Protein AF-A0A0J8G5U0-F1 (afdb_monomer)

Secondary structure (DSSP, 8-state):
-EEEEEE--SSSPPPHHHHHTT--S--EEEEEEPPPPTHHHHS-TTT-HHHHHHHHHHHHHHHHHHHHHHHHHHH---

Sequence (78 aa):
MLDVTVVYPQQTIPGFWDLISGAVPKVIIDIRTRELDPALWQGDYENDPAFRQTVQNWVNQLWKEKDARIDELRAERP

Radius of gyration: 17.19 Å; Cα contacts (8 Å, |Δi|>4): 52; chains: 1; bounding box: 42×19×42 Å

pLDDT: mean 72.27, std 7.94, range [47.72, 85.5]

Structure (mmCIF, N/CA/C/O backbone):
data_AF-A0A0J8G5U0-F1
#
_entry.id   AF-A0A0J8G5U0-F1
#
loop_
_atom_site.group_PDB
_atom_site.id
_atom_site.type_symbol
_atom_site.label_atom_id
_atom_site.label_alt_id
_atom_site.label_comp_id
_atom_site.label_asym_id
_atom_site.label_entity_id
_atom_site.label_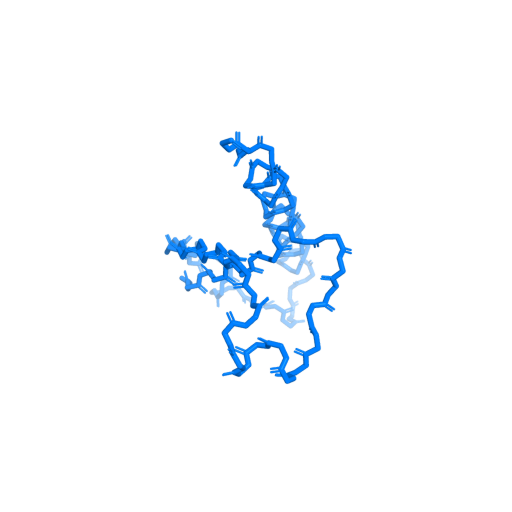seq_id
_atom_site.pdbx_PDB_ins_code
_atom_site.Cartn_x
_atom_site.Cartn_y
_atom_site.Cartn_z
_atom_site.occupancy
_atom_site.B_iso_or_equiv
_atom_site.auth_seq_id
_atom_site.auth_comp_id
_atom_site.auth_asym_id
_atom_site.auth_atom_id
_atom_site.pdbx_PDB_model_num
ATOM 1 N N . MET A 1 1 ? -0.901 -13.321 -8.177 1.00 66.44 1 MET A N 1
ATOM 2 C CA . MET A 1 1 ? -0.349 -12.887 -6.873 1.00 66.44 1 MET A CA 1
ATOM 3 C C . MET A 1 1 ? -1.486 -12.792 -5.870 1.00 66.44 1 MET A C 1
ATOM 5 O O . MET A 1 1 ? -2.539 -12.270 -6.225 1.00 66.44 1 MET A O 1
ATOM 9 N N . LEU A 1 2 ? -1.295 -13.313 -4.655 1.00 72.25 2 LEU A N 1
ATOM 10 C CA . LEU A 1 2 ? -2.259 -13.144 -3.566 1.00 72.25 2 LEU A CA 1
ATOM 11 C C . LEU A 1 2 ? -1.920 -11.858 -2.809 1.00 72.25 2 LEU A C 1
ATOM 13 O O . LEU A 1 2 ? -0.820 -11.729 -2.276 1.00 72.25 2 LEU A O 1
ATOM 17 N N . ASP A 1 3 ? -2.848 -10.910 -2.801 1.00 72.56 3 ASP A N 1
ATOM 18 C CA . ASP A 1 3 ? -2.722 -9.638 -2.107 1.00 72.56 3 ASP A CA 1
ATOM 19 C C . ASP A 1 3 ? -3.661 -9.640 -0.896 1.00 72.56 3 ASP A C 1
ATOM 21 O O . ASP A 1 3 ? -4.882 -9.696 -1.046 1.00 72.56 3 ASP A O 1
ATOM 25 N N . VAL A 1 4 ? -3.089 -9.642 0.307 1.00 73.50 4 VAL A N 1
ATOM 26 C CA . VAL A 1 4 ? -3.844 -9.664 1.564 1.00 73.50 4 VAL A CA 1
ATOM 27 C C . VAL A 1 4 ? -3.607 -8.345 2.281 1.00 73.50 4 VAL A C 1
ATOM 29 O O . VAL A 1 4 ? -2.488 -8.058 2.706 1.00 73.50 4 VAL A O 1
ATOM 32 N N . THR A 1 5 ? -4.663 -7.548 2.425 1.00 74.62 5 THR A N 1
ATOM 33 C CA . THR A 1 5 ? -4.631 -6.291 3.178 1.00 74.62 5 THR A CA 1
ATOM 34 C C . THR A 1 5 ? -5.433 -6.465 4.460 1.00 74.62 5 THR A C 1
ATOM 36 O O . THR A 1 5 ? -6.635 -6.726 4.429 1.00 74.62 5 THR A O 1
ATOM 39 N N . VAL A 1 6 ? -4.756 -6.337 5.601 1.00 72.31 6 VAL A N 1
ATOM 40 C CA . VAL A 1 6 ? -5.377 -6.416 6.929 1.00 72.31 6 VAL A CA 1
ATOM 41 C C . VAL A 1 6 ? -5.454 -5.009 7.500 1.00 72.31 6 VAL A C 1
ATOM 43 O O . VAL A 1 6 ? -4.426 -4.380 7.747 1.00 72.31 6 VAL A O 1
ATOM 46 N N . VAL A 1 7 ? -6.673 -4.511 7.703 1.00 73.38 7 VAL A N 1
ATOM 47 C CA . VAL A 1 7 ? -6.924 -3.170 8.237 1.00 73.38 7 VAL A CA 1
ATOM 48 C C . VAL A 1 7 ? -7.512 -3.278 9.637 1.00 73.38 7 VAL A C 1
ATOM 50 O O . VAL A 1 7 ? -8.560 -3.893 9.853 1.00 73.38 7 VAL A O 1
ATOM 53 N N . TYR A 1 8 ? -6.848 -2.615 10.581 1.00 75.00 8 TYR A N 1
ATOM 54 C CA . TYR A 1 8 ? -7.366 -2.351 11.918 1.00 75.00 8 TYR A CA 1
ATOM 55 C C . TYR A 1 8 ? -7.967 -0.935 11.919 1.00 75.00 8 TYR A C 1
ATOM 57 O O . TYR A 1 8 ? -7.217 0.038 11.884 1.00 75.00 8 TYR A O 1
ATOM 65 N N . PRO A 1 9 ? -9.304 -0.781 11.912 1.00 64.94 9 PRO A N 1
ATOM 66 C CA . PRO A 1 9 ? -9.966 0.524 11.824 1.00 64.94 9 PRO A CA 1
ATOM 67 C C . PRO A 1 9 ? -9.889 1.350 13.122 1.00 64.94 9 PRO A C 1
ATOM 69 O O . PRO A 1 9 ? -10.415 2.460 13.179 1.00 64.94 9 PRO A O 1
ATOM 72 N N . GLN A 1 10 ? -9.274 0.820 14.182 1.00 67.50 10 GLN A N 1
ATOM 73 C CA . GLN A 1 10 ? -9.090 1.530 15.448 1.00 67.50 10 GLN A CA 1
ATOM 74 C C . GLN A 1 10 ? -7.935 2.533 15.345 1.00 67.50 10 GLN A C 1
ATOM 76 O O . GLN A 1 10 ? -6.935 2.275 14.682 1.00 67.50 10 GLN A O 1
ATOM 81 N N . GLN A 1 11 ? -8.075 3.684 16.010 1.00 59.56 11 GLN A N 1
ATOM 82 C CA . GLN A 1 11 ? -7.039 4.729 16.031 1.00 59.56 11 GLN A CA 1
ATOM 83 C C . GLN A 1 11 ? -5.765 4.278 16.759 1.00 59.56 11 GLN A C 1
ATOM 85 O O . GLN A 1 11 ? -4.674 4.755 16.455 1.00 59.56 11 GLN A O 1
ATOM 90 N N . THR A 1 12 ? -5.900 3.350 17.705 1.00 63.06 12 THR A N 1
ATOM 91 C CA . THR A 1 12 ? -4.795 2.712 18.418 1.00 63.06 12 THR A CA 1
ATOM 92 C C . THR A 1 12 ? -4.508 1.342 17.830 1.00 63.06 12 THR A C 1
ATOM 94 O O . THR A 1 12 ? -5.415 0.528 17.650 1.00 63.06 12 THR A O 1
ATOM 97 N N . ILE A 1 13 ? -3.229 1.081 17.556 1.00 64.19 13 ILE A N 1
ATOM 98 C CA . ILE A 1 13 ? -2.751 -0.246 17.173 1.00 64.19 13 ILE A CA 1
ATOM 99 C C . ILE A 1 13 ? -2.998 -1.169 18.377 1.00 64.19 13 ILE A C 1
ATOM 101 O O . ILE A 1 13 ? -2.469 -0.878 19.453 1.00 64.19 13 ILE A O 1
ATOM 105 N N . PRO A 1 14 ? -3.811 -2.231 18.240 1.00 63.78 14 PRO A N 1
ATOM 106 C CA . PRO A 1 14 ? -4.087 -3.127 19.353 1.00 63.78 14 PRO A CA 1
ATOM 107 C C . PRO A 1 14 ? -2.799 -3.820 19.802 1.00 63.78 14 PRO A C 1
ATOM 109 O O . PRO A 1 14 ? -1.966 -4.209 18.977 1.00 63.78 14 PRO A O 1
ATOM 112 N N . GLY A 1 15 ? -2.628 -3.975 21.114 1.00 68.19 15 GLY A N 1
ATOM 113 C CA . GLY A 1 15 ? -1.525 -4.758 21.651 1.00 68.19 15 GLY A CA 1
ATOM 114 C C . GLY A 1 15 ? -1.656 -6.230 21.251 1.00 68.19 15 GLY A C 1
ATOM 115 O O . GLY A 1 15 ? -2.743 -6.721 20.946 1.00 68.19 15 GLY A O 1
ATOM 116 N N . PHE A 1 16 ? -0.549 -6.977 21.302 1.00 68.62 16 PHE A N 1
ATOM 117 C CA . PHE A 1 16 ? -0.550 -8.426 21.041 1.00 68.62 16 PHE A CA 1
ATOM 118 C C . PHE A 1 16 ? -1.598 -9.175 21.886 1.00 68.62 16 PHE A C 1
ATOM 120 O O . PHE A 1 16 ? -2.295 -10.059 21.392 1.00 68.62 16 PHE A O 1
ATOM 127 N N . TRP A 1 17 ? -1.751 -8.778 23.151 1.00 66.19 17 TRP A N 1
ATOM 128 C CA . TRP A 1 17 ? -2.742 -9.355 24.058 1.00 66.19 17 TRP A CA 1
ATOM 129 C C . TRP A 1 17 ? -4.187 -8.992 23.696 1.00 66.19 17 TRP A C 1
ATOM 131 O O . TRP A 1 17 ? -5.074 -9.824 23.886 1.00 66.19 17 TRP A O 1
ATOM 141 N N . ASP A 1 18 ? -4.437 -7.817 23.116 1.00 65.88 18 ASP A N 1
ATOM 142 C CA . ASP A 1 18 ? -5.780 -7.405 22.681 1.00 65.88 18 ASP A CA 1
ATOM 143 C C . ASP A 1 18 ? -6.253 -8.241 21.483 1.00 65.88 18 ASP A C 1
ATOM 145 O O . ASP A 1 18 ? -7.423 -8.618 21.399 1.00 65.88 18 ASP A O 1
ATOM 149 N N . LEU A 1 19 ? -5.323 -8.598 20.588 1.00 67.94 19 LEU A N 1
ATOM 150 C CA . LEU A 1 19 ? -5.580 -9.475 19.442 1.00 67.94 19 LEU A CA 1
ATOM 151 C C . LEU A 1 19 ? -6.000 -10.887 19.869 1.00 67.94 19 LEU A C 1
ATOM 153 O O . LEU A 1 19 ? -6.952 -11.432 19.317 1.00 67.94 19 LEU A O 1
ATOM 157 N N . ILE A 1 20 ? -5.314 -11.476 20.853 1.00 71.69 20 ILE A N 1
ATOM 158 C CA . ILE A 1 20 ? -5.580 -12.858 21.294 1.00 71.69 20 ILE A CA 1
ATOM 159 C C . ILE A 1 20 ? -6.798 -12.936 22.224 1.00 71.69 20 ILE A C 1
ATOM 161 O O . ILE A 1 20 ? -7.514 -13.934 22.218 1.00 71.69 20 ILE A O 1
ATOM 165 N N . SER A 1 21 ? -7.064 -11.886 23.002 1.00 70.75 21 SER A N 1
ATOM 166 C CA . SER A 1 21 ? -8.202 -11.839 23.932 1.00 70.75 21 SER A CA 1
ATOM 167 C 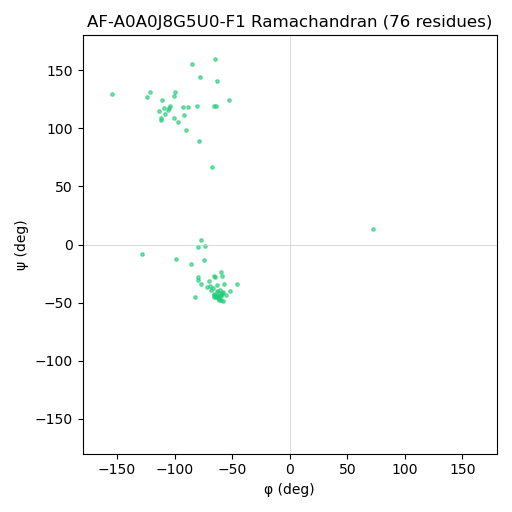C . SER A 1 21 ? -9.546 -11.517 23.265 1.00 70.75 21 SER A C 1
ATOM 169 O O . SER A 1 21 ? -10.570 -11.500 23.944 1.00 70.75 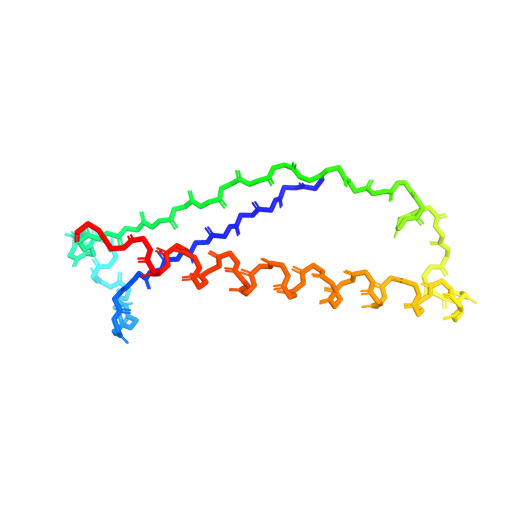21 SER A O 1
ATOM 171 N N . GLY A 1 22 ? -9.569 -11.271 21.948 1.00 63.81 22 GLY A N 1
ATOM 172 C CA . GLY A 1 22 ? -10.785 -10.875 21.229 1.00 63.81 22 GLY A CA 1
ATOM 173 C C . GLY A 1 22 ? -11.234 -9.440 21.531 1.00 63.81 22 GLY A C 1
ATOM 174 O O . GLY A 1 22 ? -12.344 -9.059 21.172 1.00 63.81 22 GLY A O 1
ATOM 175 N N . ALA A 1 23 ? -10.374 -8.631 22.160 1.00 63.56 23 ALA A N 1
ATOM 176 C CA . ALA A 1 23 ? -10.636 -7.232 22.493 1.00 63.56 23 ALA A CA 1
ATOM 177 C C . ALA A 1 23 ? -10.504 -6.283 21.285 1.00 63.56 23 ALA A C 1
ATOM 179 O O . ALA A 1 23 ? -10.645 -5.072 21.432 1.00 63.56 23 ALA A O 1
ATOM 180 N N . VAL A 1 24 ? -10.253 -6.814 20.081 1.00 64.12 24 VAL A N 1
ATOM 181 C CA . VAL A 1 24 ? -10.256 -6.058 18.823 1.00 64.12 24 VAL A CA 1
ATOM 182 C C . VAL A 1 24 ? -11.673 -6.085 18.229 1.00 64.12 24 VAL A C 1
ATOM 184 O O . VAL A 1 24 ? -12.029 -7.058 17.568 1.00 64.12 24 VAL A O 1
ATOM 187 N N . PRO A 1 25 ? -12.496 -5.031 18.410 1.00 64.94 25 PRO A N 1
ATOM 188 C CA . PRO A 1 25 ? -13.906 -5.026 18.001 1.00 64.94 25 PRO A CA 1
ATOM 189 C C . PRO A 1 25 ? -14.162 -5.243 16.505 1.00 64.94 25 PRO A C 1
ATOM 191 O O . PRO A 1 25 ? -15.261 -5.648 16.131 1.00 64.94 25 PRO A O 1
ATOM 194 N N . LYS A 1 26 ? -13.193 -4.943 15.630 1.00 66.88 26 LYS A N 1
ATOM 195 C CA . LYS A 1 26 ? -13.346 -5.105 14.178 1.00 66.88 26 LYS A CA 1
ATOM 196 C C . LYS A 1 26 ? -11.988 -5.298 13.511 1.00 66.88 26 LYS A C 1
ATOM 198 O O . LYS A 1 26 ? -11.085 -4.490 13.721 1.00 66.88 26 LYS A O 1
ATOM 203 N N . VAL A 1 27 ? -11.874 -6.331 12.682 1.00 71.38 27 VAL A N 1
ATOM 204 C CA . VAL A 1 27 ? -10.746 -6.560 11.767 1.00 71.38 27 VAL A CA 1
ATOM 205 C C . VAL A 1 27 ? -11.324 -6.677 10.366 1.00 71.38 27 VAL A C 1
ATOM 207 O O . VAL A 1 27 ? -12.252 -7.453 10.147 1.00 71.38 27 VAL A O 1
ATOM 210 N N . ILE A 1 28 ? -10.807 -5.887 9.430 1.00 74.81 28 ILE A N 1
ATOM 211 C CA . ILE A 1 28 ? -11.213 -5.945 8.027 1.00 74.81 28 ILE A CA 1
ATOM 212 C C . ILE A 1 28 ? -10.094 -6.654 7.270 1.00 74.81 28 ILE A C 1
ATOM 214 O O . ILE A 1 28 ? -8.955 -6.190 7.266 1.00 74.81 28 ILE A O 1
ATOM 218 N N . ILE A 1 29 ? -10.416 -7.791 6.656 1.00 74.44 29 ILE A N 1
ATOM 219 C CA . ILE A 1 29 ? -9.482 -8.555 5.829 1.00 74.44 29 ILE A CA 1
ATOM 220 C C . ILE A 1 29 ? -9.974 -8.447 4.387 1.00 74.44 29 ILE A C 1
ATOM 222 O O . ILE A 1 29 ? -11.007 -9.015 4.041 1.00 74.44 29 ILE A O 1
ATOM 226 N N . ASP A 1 30 ? -9.249 -7.698 3.560 1.00 74.69 30 ASP A N 1
ATOM 227 C CA . ASP A 1 30 ? -9.511 -7.578 2.124 1.00 74.69 30 ASP A CA 1
ATOM 228 C C . ASP A 1 30 ? -8.507 -8.488 1.398 1.00 74.69 30 ASP A C 1
ATOM 230 O O . ASP A 1 30 ? -7.293 -8.256 1.418 1.00 74.69 30 ASP A O 1
ATOM 234 N N . ILE A 1 31 ? -9.013 -9.596 0.849 1.00 75.69 31 ILE A N 1
ATOM 235 C CA . ILE A 1 31 ? -8.225 -10.582 0.103 1.00 75.69 31 ILE A CA 1
ATOM 236 C C . ILE A 1 31 ? -8.526 -10.387 -1.377 1.00 75.69 31 ILE A C 1
ATOM 238 O O . ILE A 1 31 ? -9.655 -10.601 -1.821 1.00 75.69 31 ILE A O 1
ATOM 242 N N . ARG A 1 32 ? -7.504 -10.027 -2.154 1.00 74.31 32 ARG A N 1
ATOM 243 C CA . ARG A 1 32 ? -7.611 -9.857 -3.603 1.00 74.31 32 ARG A CA 1
ATOM 244 C C . ARG A 1 32 ? -6.649 -10.786 -4.309 1.00 74.31 32 ARG A C 1
ATOM 246 O O . ARG A 1 32 ? -5.456 -10.834 -4.017 1.00 74.31 32 ARG A O 1
ATOM 253 N N . THR A 1 33 ? -7.171 -11.493 -5.298 1.00 71.25 33 THR A N 1
ATOM 254 C CA . THR A 1 33 ? -6.327 -12.206 -6.253 1.00 71.25 33 THR A CA 1
ATOM 255 C C . THR A 1 33 ? -6.082 -11.265 -7.417 1.00 71.25 33 THR A C 1
ATOM 257 O O . THR A 1 33 ? -7.012 -10.923 -8.141 1.00 71.25 33 THR A O 1
ATOM 260 N N . ARG A 1 34 ? -4.840 -10.804 -7.566 1.00 70.12 34 ARG A N 1
ATOM 261 C CA . ARG A 1 34 ? -4.426 -9.978 -8.701 1.00 70.12 34 ARG A CA 1
ATOM 262 C C . ARG A 1 34 ? -3.698 -10.862 -9.701 1.00 70.12 34 ARG A C 1
ATOM 264 O O . ARG A 1 34 ? -2.750 -11.570 -9.335 1.00 70.12 34 ARG A O 1
ATOM 271 N N . GLU A 1 35 ? -4.134 -10.820 -10.953 1.00 66.94 35 GLU A N 1
ATOM 272 C CA . GLU A 1 35 ? -3.350 -11.364 -12.054 1.00 66.94 35 GLU A CA 1
ATOM 273 C C . GLU A 1 35 ? -2.085 -10.518 -12.175 1.00 66.94 35 GLU A C 1
ATOM 275 O O . GLU A 1 35 ? -2.141 -9.294 -12.287 1.00 66.94 35 GLU A O 1
ATOM 280 N N . LEU A 1 36 ? -0.935 -11.167 -12.010 1.00 68.00 36 LEU A N 1
ATOM 281 C CA . LEU A 1 36 ? 0.349 -10.496 -12.110 1.00 68.00 36 LEU A CA 1
ATOM 282 C C . LEU A 1 36 ? 0.791 -10.651 -13.558 1.00 68.00 36 LEU A C 1
ATOM 284 O O . LEU A 1 36 ? 0.919 -11.785 -14.023 1.00 68.00 36 LEU A O 1
ATOM 288 N N . ASP A 1 37 ? 0.948 -9.526 -14.255 1.00 69.94 37 ASP A N 1
ATOM 289 C CA . ASP A 1 37 ? 1.309 -9.523 -15.670 1.00 69.94 37 ASP A CA 1
ATOM 290 C C . ASP A 1 37 ? 2.573 -10.379 -15.869 1.00 69.94 37 ASP A C 1
ATOM 292 O O . ASP A 1 37 ? 3.578 -10.136 -15.187 1.00 69.94 37 ASP A O 1
ATOM 296 N N . PRO A 1 38 ? 2.539 -11.397 -16.752 1.00 66.81 38 PRO A N 1
ATOM 297 C CA . PRO A 1 38 ? 3.698 -12.209 -17.100 1.00 66.81 38 PRO A CA 1
ATOM 298 C C . PRO A 1 38 ? 4.957 -11.390 -17.386 1.00 66.81 38 PRO A C 1
ATOM 300 O O . PRO A 1 38 ? 6.053 -11.797 -17.001 1.00 66.81 38 PRO A O 1
ATOM 303 N N . ALA A 1 39 ? 4.798 -10.200 -17.970 1.00 67.44 39 ALA A N 1
ATOM 304 C CA . ALA A 1 39 ? 5.899 -9.295 -18.245 1.00 67.44 39 ALA A CA 1
ATOM 305 C C . ALA A 1 39 ? 6.695 -8.924 -16.982 1.00 67.44 39 ALA A C 1
ATOM 307 O O . ALA A 1 39 ? 7.909 -8.812 -17.058 1.00 67.44 39 ALA A O 1
ATOM 308 N N . LEU A 1 40 ? 6.062 -8.802 -15.810 1.00 65.44 40 LEU A N 1
ATOM 309 C CA . LEU A 1 40 ? 6.690 -8.309 -14.573 1.00 65.44 40 LEU A CA 1
ATOM 310 C C . LEU A 1 40 ? 7.637 -9.306 -13.887 1.00 65.44 40 LEU A C 1
ATOM 312 O O . LEU A 1 40 ? 8.389 -8.906 -13.001 1.00 65.44 40 LEU A O 1
ATOM 316 N N . TRP A 1 41 ? 7.620 -10.582 -14.278 1.00 67.56 41 TRP A N 1
ATOM 317 C CA . TRP A 1 41 ? 8.518 -11.616 -13.739 1.00 67.56 41 TRP A CA 1
ATOM 318 C C . TRP A 1 41 ? 9.267 -12.410 -14.817 1.00 67.56 41 TRP A C 1
ATOM 320 O O . TRP A 1 41 ? 10.156 -13.187 -14.480 1.00 67.56 41 TRP A O 1
ATOM 330 N N . GLN A 1 42 ? 8.928 -12.221 -16.097 1.00 64.31 42 GLN A N 1
ATOM 331 C CA . GLN A 1 42 ? 9.644 -12.825 -17.227 1.00 64.31 42 GLN A CA 1
ATOM 332 C C . GLN A 1 42 ? 10.856 -12.006 -17.698 1.00 64.31 42 GLN A C 1
ATOM 334 O O . GLN A 1 42 ? 11.695 -12.544 -18.417 1.00 64.31 42 GLN A O 1
ATOM 339 N N . GLY A 1 43 ? 10.958 -10.726 -17.323 1.00 64.94 43 GLY A N 1
ATOM 340 C CA . GLY A 1 43 ? 12.103 -9.874 -17.660 1.00 64.94 43 GLY A CA 1
ATOM 341 C C . GLY A 1 43 ? 13.276 -10.003 -16.683 1.00 64.94 43 GLY A C 1
ATOM 342 O O . GLY A 1 43 ? 13.107 -10.352 -15.513 1.00 64.94 43 GLY A O 1
ATOM 343 N N . ASP A 1 44 ? 14.480 -9.692 -17.163 1.00 67.69 44 ASP A N 1
ATOM 344 C CA . ASP A 1 44 ? 15.708 -9.743 -16.368 1.00 67.69 44 ASP A CA 1
ATOM 345 C C . ASP A 1 44 ? 15.824 -8.504 -15.462 1.00 67.69 44 ASP A C 1
ATOM 347 O O . ASP A 1 44 ? 16.367 -7.463 -15.835 1.00 67.69 44 ASP A O 1
ATOM 351 N N . TYR A 1 45 ? 15.271 -8.609 -14.251 1.00 61.69 45 TYR A N 1
ATOM 352 C CA . TYR A 1 45 ? 15.333 -7.553 -13.233 1.00 61.69 45 TYR A CA 1
ATOM 353 C C . TYR A 1 45 ? 16.764 -7.164 -12.847 1.00 61.69 45 TYR A C 1
ATOM 355 O O . TYR A 1 45 ? 16.999 -6.030 -12.429 1.00 61.69 45 TYR A O 1
ATOM 363 N N . GLU A 1 46 ? 17.728 -8.070 -12.980 1.00 62.94 46 GLU A N 1
ATOM 364 C CA . GLU A 1 46 ? 19.106 -7.813 -12.577 1.00 62.94 46 GLU A CA 1
ATOM 365 C C . GLU A 1 46 ? 19.865 -7.052 -13.670 1.00 62.94 46 GLU A C 1
ATOM 367 O O . GLU A 1 46 ? 20.514 -6.037 -13.390 1.00 62.94 46 GLU A O 1
ATOM 372 N N . ASN A 1 47 ? 19.712 -7.481 -14.925 1.00 70.06 47 ASN A N 1
ATOM 373 C CA . ASN A 1 47 ? 20.524 -6.984 -16.033 1.00 70.06 47 ASN A CA 1
ATOM 374 C C . ASN A 1 47 ? 19.856 -5.892 -16.885 1.00 70.06 47 ASN A C 1
ATOM 376 O O . ASN A 1 47 ? 20.564 -5.222 -17.638 1.00 70.06 47 ASN A O 1
ATOM 380 N N . ASP A 1 48 ? 18.546 -5.638 -16.749 1.00 78.56 48 ASP A N 1
ATOM 381 C CA . ASP A 1 48 ? 17.831 -4.624 -17.539 1.00 78.56 48 ASP A CA 1
ATOM 382 C C . ASP A 1 48 ? 17.356 -3.418 -16.682 1.00 78.56 48 ASP A C 1
ATOM 384 O O . ASP A 1 48 ? 16.408 -3.505 -15.891 1.00 78.56 48 ASP A O 1
ATOM 388 N N . PRO A 1 49 ? 17.999 -2.239 -16.817 1.00 78.06 49 PRO A N 1
ATOM 389 C CA . PRO A 1 49 ? 17.583 -1.009 -16.142 1.00 78.06 49 PRO A CA 1
ATOM 390 C C . PRO A 1 49 ? 16.189 -0.503 -16.550 1.00 78.06 49 PRO A C 1
ATOM 392 O O . PRO A 1 49 ? 15.472 0.046 -15.711 1.00 78.06 49 PRO A O 1
ATOM 395 N N . ALA A 1 50 ? 15.789 -0.671 -17.815 1.00 79.19 50 ALA A N 1
ATOM 396 C CA . ALA A 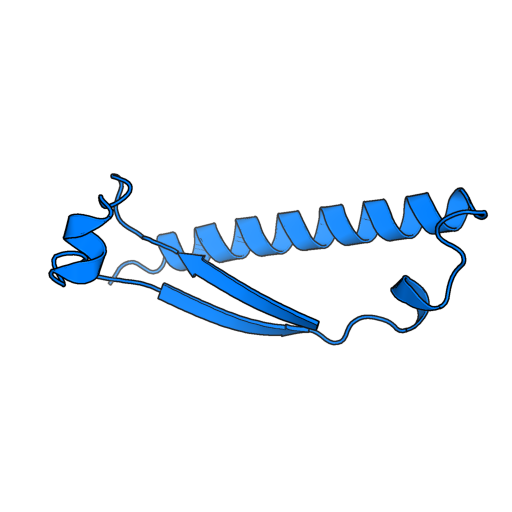1 50 ? 14.481 -0.235 -18.306 1.00 79.19 50 ALA A CA 1
ATOM 397 C C . ALA A 1 50 ? 13.367 -1.133 -17.752 1.00 79.19 50 ALA A C 1
ATOM 399 O O 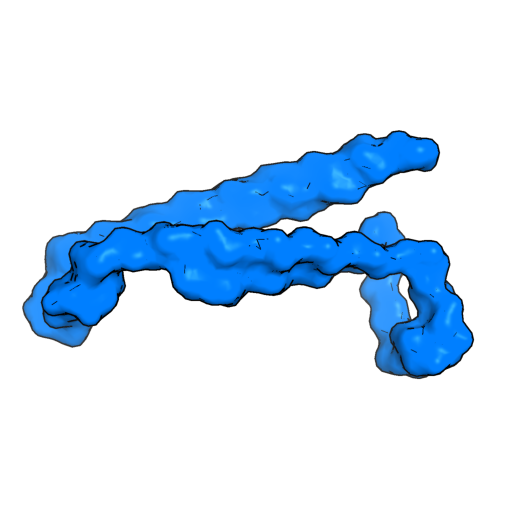. ALA A 1 50 ? 12.294 -0.657 -17.359 1.00 79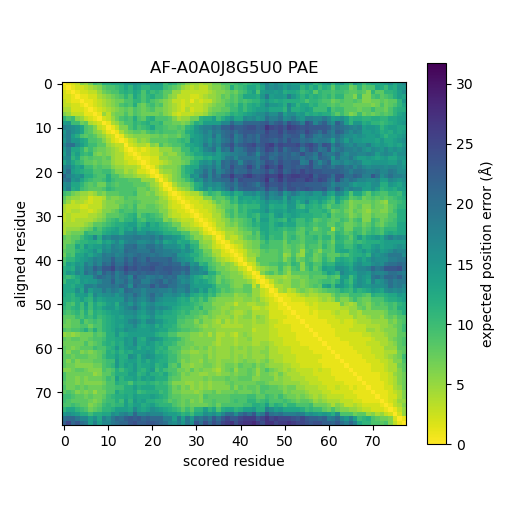.19 50 ALA A O 1
ATOM 400 N N . PHE A 1 51 ? 13.658 -2.427 -17.627 1.00 77.94 51 PHE A N 1
ATOM 401 C CA . PHE A 1 51 ? 12.777 -3.373 -16.960 1.00 77.94 51 PHE A CA 1
ATOM 402 C C . PHE A 1 51 ? 12.618 -3.055 -15.466 1.00 77.94 51 PHE A C 1
ATOM 404 O O . PHE A 1 51 ? 11.492 -2.968 -14.971 1.00 77.94 51 PHE A O 1
ATOM 411 N N . ARG A 1 52 ? 13.717 -2.753 -14.755 1.00 77.88 52 ARG A N 1
ATOM 412 C CA . ARG A 1 52 ? 13.658 -2.292 -13.354 1.00 77.88 52 ARG A CA 1
ATOM 413 C C . ARG A 1 52 ? 12.771 -1.068 -13.175 1.00 77.88 52 ARG A C 1
ATOM 415 O O . ARG A 1 52 ? 11.975 -1.037 -12.238 1.00 77.88 52 ARG A O 1
ATOM 422 N N . GLN A 1 53 ? 12.875 -0.080 -14.063 1.00 81.94 53 GLN A N 1
ATOM 423 C CA . GLN A 1 53 ? 12.027 1.110 -14.001 1.00 81.94 53 GLN A CA 1
ATOM 424 C C . GLN A 1 53 ? 10.545 0.759 -14.186 1.00 81.94 53 GLN A C 1
ATOM 426 O O . GLN A 1 53 ? 9.691 1.289 -13.476 1.00 81.94 53 GLN A O 1
ATOM 431 N N . THR A 1 54 ? 10.239 -0.163 -15.100 1.00 80.12 54 THR A N 1
ATOM 432 C CA . THR A 1 54 ? 8.871 -0.642 -15.342 1.00 80.12 54 THR A CA 1
ATOM 433 C C . THR A 1 54 ? 8.298 -1.330 -14.103 1.00 80.12 54 THR A C 1
ATOM 435 O O . THR A 1 54 ? 7.194 -0.998 -13.671 1.00 80.12 54 THR A O 1
ATOM 438 N N . VAL A 1 55 ? 9.076 -2.212 -13.467 1.00 81.38 55 VAL A N 1
ATOM 439 C CA . VAL A 1 55 ? 8.681 -2.887 -12.222 1.00 81.38 55 VAL A CA 1
ATOM 440 C C . VAL A 1 55 ? 8.512 -1.886 -11.077 1.00 81.38 55 VAL A C 1
ATOM 442 O O . VAL A 1 55 ? 7.508 -1.941 -10.373 1.00 81.38 55 VAL A O 1
ATOM 445 N N . GLN A 1 56 ? 9.431 -0.931 -10.901 1.00 81.06 56 GLN A N 1
ATOM 446 C CA . GLN A 1 56 ? 9.298 0.106 -9.868 1.00 81.06 56 GLN A CA 1
ATOM 447 C C . GLN A 1 56 ? 8.039 0.957 -10.063 1.00 81.06 56 GLN A C 1
ATOM 449 O O . GLN A 1 56 ? 7.320 1.225 -9.100 1.00 81.06 56 GLN A O 1
ATOM 454 N N . ASN A 1 57 ? 7.745 1.358 -11.301 1.00 84.69 57 ASN A N 1
ATOM 455 C CA . ASN A 1 57 ? 6.533 2.108 -11.620 1.00 84.69 57 ASN A CA 1
ATOM 456 C C . ASN A 1 57 ? 5.277 1.292 -11.290 1.00 84.69 57 ASN A C 1
ATOM 458 O O . ASN A 1 57 ? 4.365 1.818 -10.653 1.00 84.69 57 ASN A O 1
ATOM 462 N N . TRP A 1 58 ? 5.266 0.006 -11.645 1.00 83.94 58 TRP A N 1
ATOM 463 C CA . TRP A 1 58 ? 4.175 -0.906 -11.311 1.00 83.94 58 TRP A CA 1
ATOM 464 C C . TRP A 1 58 ? 3.991 -1.067 -9.793 1.00 83.94 58 TRP A C 1
ATOM 466 O O . TRP A 1 58 ? 2.873 -0.937 -9.296 1.00 83.94 58 TRP A O 1
ATOM 476 N N . VAL A 1 59 ? 5.077 -1.261 -9.034 1.00 84.12 59 VAL A N 1
ATOM 477 C CA . VAL A 1 59 ? 5.036 -1.346 -7.563 1.00 84.12 59 VAL A CA 1
ATOM 478 C C . VAL A 1 59 ? 4.473 -0.058 -6.959 1.00 84.12 59 VAL A C 1
ATOM 480 O O . VAL A 1 59 ? 3.615 -0.115 -6.082 1.00 84.12 59 VAL A O 1
ATOM 483 N N . ASN A 1 60 ? 4.901 1.109 -7.444 1.00 85.50 60 ASN A N 1
ATOM 484 C CA . ASN A 1 60 ? 4.379 2.396 -6.981 1.00 85.50 60 ASN A CA 1
ATOM 485 C C . ASN A 1 60 ? 2.872 2.538 -7.233 1.00 85.50 60 ASN A C 1
ATOM 487 O O . ASN A 1 60 ? 2.152 3.081 -6.395 1.00 85.50 60 ASN A O 1
ATOM 491 N N . GLN A 1 61 ? 2.386 2.057 -8.376 1.00 84.50 61 GLN A N 1
ATOM 492 C CA . GLN A 1 61 ? 0.957 2.039 -8.687 1.00 84.50 61 GLN A CA 1
ATOM 493 C C . GLN A 1 61 ? 0.194 1.094 -7.756 1.00 84.50 61 GLN A C 1
ATOM 495 O O . GLN A 1 61 ? -0.832 1.485 -7.200 1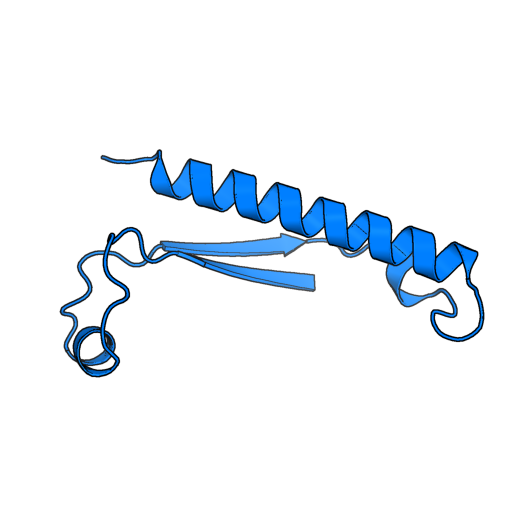.00 84.50 61 GLN A O 1
ATOM 500 N N . LEU A 1 62 ? 0.747 -0.093 -7.497 1.00 83.50 62 LEU A N 1
ATOM 501 C CA . LEU A 1 62 ? 0.178 -1.055 -6.559 1.00 83.50 62 LEU A CA 1
ATOM 502 C C . LEU A 1 62 ? 0.047 -0.470 -5.143 1.00 83.50 62 LEU A C 1
ATOM 504 O O . LEU A 1 62 ? -0.990 -0.651 -4.507 1.00 83.50 62 LEU A O 1
ATOM 508 N N . TRP A 1 63 ? 1.060 0.256 -4.659 1.00 83.38 63 TRP A N 1
ATOM 509 C CA . TRP A 1 63 ? 0.994 0.947 -3.365 1.00 83.38 63 TRP A CA 1
ATOM 510 C C . TRP A 1 63 ? -0.117 1.997 -3.327 1.00 83.38 63 TRP A C 1
ATOM 512 O O . TRP A 1 63 ? -0.933 1.974 -2.410 1.00 83.38 63 TRP A O 1
ATOM 522 N N . LYS A 1 64 ? -0.216 2.856 -4.350 1.00 85.12 64 LYS A N 1
ATOM 523 C CA . LYS A 1 64 ? -1.265 3.889 -4.420 1.00 85.12 64 LYS A CA 1
ATOM 524 C C . LYS A 1 64 ? -2.675 3.301 -4.398 1.00 85.12 64 LYS A C 1
ATOM 526 O O . LYS A 1 64 ? -3.554 3.838 -3.733 1.00 85.12 64 LYS A O 1
ATOM 531 N N . GLU A 1 65 ? -2.897 2.205 -5.117 1.00 84.31 65 GLU A N 1
ATOM 532 C CA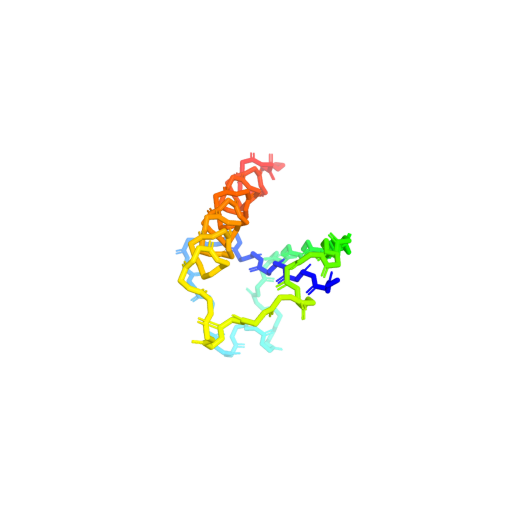 . GLU A 1 65 ? -4.193 1.522 -5.117 1.00 84.31 65 GLU A CA 1
ATOM 533 C C . GLU A 1 65 ? -4.528 0.905 -3.756 1.00 84.31 65 GLU A C 1
ATOM 535 O O . GLU A 1 65 ? -5.687 0.918 -3.341 1.00 84.31 65 GLU A O 1
ATOM 540 N N . LYS A 1 66 ? -3.527 0.361 -3.054 1.00 79.50 66 LYS A N 1
ATOM 541 C CA . LYS A 1 66 ? -3.706 -0.163 -1.696 1.00 79.50 66 LYS A CA 1
ATOM 542 C C . LYS A 1 66 ? -4.045 0.938 -0.706 1.00 79.50 66 LYS A C 1
ATOM 544 O O . LYS A 1 66 ? -4.978 0.754 0.066 1.00 79.50 66 LYS A O 1
ATOM 549 N N . ASP A 1 67 ? -3.337 2.061 -0.756 1.00 81.56 67 ASP A N 1
ATOM 550 C CA . ASP A 1 67 ? -3.608 3.205 0.117 1.00 81.56 67 ASP A CA 1
ATOM 551 C C . ASP A 1 67 ? -5.036 3.720 -0.094 1.00 81.56 67 ASP A C 1
ATOM 553 O O . ASP A 1 67 ? -5.800 3.811 0.865 1.00 81.56 67 ASP A O 1
ATOM 557 N N . ALA A 1 68 ? -5.449 3.918 -1.354 1.00 84.12 68 ALA A N 1
ATOM 558 C CA . ALA A 1 68 ? -6.820 4.312 -1.682 1.00 84.12 68 ALA A CA 1
ATOM 559 C C . ALA A 1 68 ? -7.853 3.306 -1.149 1.00 84.12 68 ALA A C 1
ATOM 561 O O . ALA A 1 68 ? -8.882 3.694 -0.595 1.00 84.12 68 ALA A O 1
ATOM 562 N N . ARG A 1 69 ? -7.567 2.002 -1.253 1.00 79.94 69 ARG A N 1
ATOM 563 C CA . ARG A 1 69 ? -8.459 0.968 -0.729 1.00 79.94 69 ARG A CA 1
ATOM 564 C C . ARG A 1 69 ? -8.524 0.965 0.799 1.00 79.94 69 ARG A C 1
ATOM 566 O O . ARG A 1 69 ? -9.595 0.757 1.360 1.00 79.94 69 ARG A O 1
ATOM 573 N N . ILE A 1 70 ? -7.405 1.177 1.483 1.00 78.06 70 ILE A N 1
ATOM 574 C CA . ILE A 1 70 ? -7.374 1.294 2.945 1.00 78.06 70 ILE A CA 1
ATOM 575 C C . ILE A 1 70 ? -8.207 2.501 3.386 1.00 78.06 70 ILE A C 1
ATOM 577 O O . ILE A 1 70 ? -8.963 2.391 4.352 1.00 78.06 70 ILE A O 1
ATOM 581 N N . ASP A 1 71 ? -8.110 3.619 2.668 1.00 81.69 71 ASP A N 1
ATOM 582 C CA . ASP A 1 71 ? -8.898 4.818 2.942 1.00 81.69 71 ASP A CA 1
ATOM 583 C C . ASP A 1 71 ? -10.399 4.587 2.711 1.00 81.69 71 ASP A C 1
ATOM 585 O O . ASP A 1 71 ? -11.199 4.946 3.575 1.00 81.69 71 ASP A O 1
ATOM 589 N N . GLU A 1 72 ? -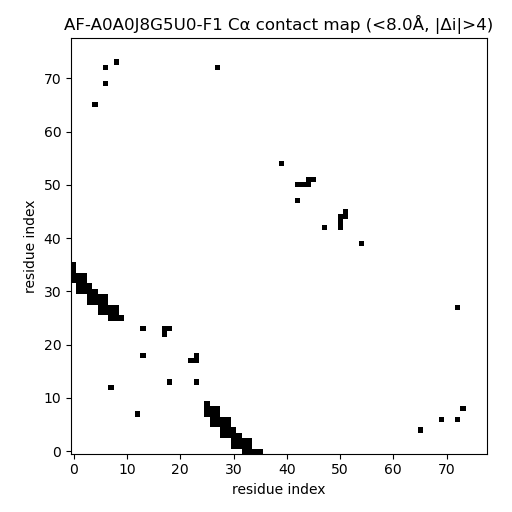10.796 3.905 1.630 1.00 80.50 72 GLU A N 1
ATOM 590 C CA . GLU A 1 72 ? -12.188 3.474 1.407 1.00 80.50 72 GLU A CA 1
ATOM 591 C C . GLU A 1 72 ? -12.705 2.584 2.544 1.00 80.50 72 GLU A C 1
ATOM 593 O O . GLU A 1 72 ? -13.772 2.842 3.097 1.00 80.50 72 GLU A O 1
ATOM 598 N N . LEU A 1 73 ? -11.939 1.563 2.941 1.00 74.38 73 LEU A N 1
ATOM 599 C CA . LEU A 1 73 ? -12.320 0.636 4.014 1.00 74.38 73 LEU A CA 1
ATOM 600 C C . LEU A 1 73 ? -12.411 1.326 5.384 1.00 74.38 73 LEU A C 1
ATOM 602 O O . LEU A 1 73 ? -13.154 0.882 6.261 1.00 74.38 73 LEU A O 1
ATOM 606 N N . ARG A 1 74 ? -11.652 2.408 5.591 1.00 70.25 74 ARG A N 1
ATOM 607 C CA . ARG A 1 74 ? -11.766 3.277 6.771 1.00 70.25 74 ARG A CA 1
ATOM 608 C C . ARG A 1 74 ? -12.973 4.214 6.684 1.00 70.25 74 ARG A C 1
ATOM 610 O O . ARG A 1 74 ? -13.551 4.533 7.724 1.00 70.25 74 ARG A O 1
ATOM 617 N N . ALA A 1 75 ? -13.327 4.661 5.480 1.00 71.50 75 ALA A N 1
ATOM 618 C CA . ALA A 1 75 ? -14.441 5.567 5.214 1.00 71.50 75 ALA A CA 1
ATOM 619 C C . ALA A 1 75 ? -15.810 4.864 5.194 1.00 71.50 75 ALA A C 1
ATOM 621 O O . ALA A 1 75 ? -16.800 5.495 5.562 1.00 71.50 75 ALA A O 1
ATOM 622 N N . GLU A 1 76 ? -15.874 3.569 4.854 1.00 64.44 76 GLU A N 1
ATOM 623 C CA . GLU A 1 76 ? -17.028 2.682 5.083 1.00 64.44 76 GLU A CA 1
ATOM 624 C C . GLU A 1 76 ? -17.228 2.441 6.596 1.00 64.44 76 GLU A C 1
ATOM 626 O O . GLU A 1 76 ? -17.047 1.350 7.150 1.00 64.44 76 GLU A O 1
ATOM 631 N N . ARG A 1 77 ? -17.595 3.510 7.305 1.00 52.16 77 ARG A N 1
ATOM 632 C CA . ARG A 1 77 ? -18.173 3.459 8.644 1.00 52.16 77 ARG A CA 1
ATOM 633 C C . ARG A 1 77 ? -19.667 3.130 8.522 1.00 52.16 77 ARG A C 1
ATOM 635 O O . ARG A 1 77 ? -20.382 3.926 7.915 1.00 52.16 77 ARG A O 1
ATOM 642 N N . PRO A 1 78 ? -20.156 2.012 9.083 1.00 47.72 78 PRO A N 1
ATOM 643 C CA . PRO A 1 78 ? -21.545 1.932 9.522 1.00 47.72 78 PRO A CA 1
ATOM 644 C C . PRO A 1 78 ? -21.787 2.839 10.738 1.00 47.72 78 PRO A C 1
ATOM 646 O O . PRO A 1 78 ? -20.816 3.099 11.492 1.00 47.72 78 PRO A O 1
#

Solvent-accessible surface area (backbone atoms only — not comparable to full-atom values): 4909 Å² total; per-residue (Å²): 82,86,45,77,47,79,46,67,79,56,95,62,84,74,51,76,66,34,62,75,70,63,69,56,92,62,76,47,75,50,76,43,81,44,89,64,62,65,70,78,73,72,55,57,63,87,83,32,70,70,53,39,51,51,49,53,53,50,52,53,51,53,51,52,55,49,52,54,48,52,50,50,63,59,65,67,65,131

Organism: NCBI:txid1674920

Foldseek 3Di:
DKDKDKDQLDPDDDDPVCVVVVVRVDIDIDIDDDDDPPLLPVDDCPPDPVSVVVNVVVVVVVVVVSVVVNVVVSVPDD

Mean predicted aligned error: 10.43 Å